Protein AF-A0A6N0BMU9-F1 (afdb_monomer_lite)

Structure (mmCIF, N/CA/C/O backbone):
data_AF-A0A6N0BMU9-F1
#
_entry.id   AF-A0A6N0BMU9-F1
#
loop_
_atom_site.group_PDB
_atom_site.id
_atom_site.type_symbol
_atom_site.label_atom_id
_atom_site.label_alt_id
_atom_site.label_comp_id
_atom_site.label_asym_id
_atom_site.label_entity_id
_atom_site.label_seq_id
_atom_site.pdbx_PDB_ins_code
_atom_site.Cartn_x
_atom_site.Cartn_y
_atom_site.Cartn_z
_atom_site.occupancy
_atom_site.B_iso_or_equiv
_atom_site.auth_seq_id
_atom_site.auth_comp_id
_atom_site.auth_asym_id
_atom_site.auth_atom_id
_atom_site.pdbx_PDB_model_num
ATOM 1 N N . MET A 1 1 ? 16.147 -46.681 -18.467 1.00 57.75 1 MET A N 1
ATOM 2 C CA . MET A 1 1 ? 15.471 -45.467 -17.958 1.00 57.75 1 MET A CA 1
ATOM 3 C C . MET A 1 1 ? 16.296 -44.262 -18.374 1.00 57.75 1 MET A C 1
ATOM 5 O O . MET A 1 1 ? 17.410 -44.130 -17.896 1.00 57.75 1 MET A O 1
ATOM 9 N N . LYS A 1 2 ? 15.816 -43.453 -19.327 1.00 54.75 2 LYS A N 1
ATOM 10 C CA . LYS A 1 2 ? 16.485 -42.203 -19.719 1.00 54.75 2 LYS A CA 1
ATOM 11 C C . LYS A 1 2 ? 16.046 -41.113 -18.742 1.00 54.75 2 LYS A C 1
ATOM 13 O O . LYS A 1 2 ? 14.883 -40.718 -18.767 1.00 54.75 2 LYS A O 1
ATOM 18 N N . GLN A 1 3 ? 16.954 -40.696 -17.866 1.00 60.31 3 GLN A N 1
ATOM 19 C CA . GLN A 1 3 ? 16.821 -39.473 -17.078 1.00 60.31 3 GLN A CA 1
ATOM 20 C C . GLN A 1 3 ? 16.656 -38.327 -18.082 1.00 60.31 3 GLN A C 1
ATOM 22 O O . GLN A 1 3 ? 17.522 -38.113 -18.927 1.00 60.31 3 GLN A O 1
ATOM 27 N N . ARG A 1 4 ? 15.484 -37.689 -18.094 1.00 60.19 4 ARG A N 1
ATOM 28 C CA . ARG A 1 4 ? 15.271 -36.481 -18.888 1.00 60.19 4 ARG A CA 1
ATOM 29 C C . ARG A 1 4 ? 15.974 -35.358 -18.141 1.00 60.19 4 ARG A C 1
ATOM 31 O O . ARG A 1 4 ? 15.514 -34.980 -17.067 1.00 60.19 4 ARG A O 1
ATOM 38 N N . ASP A 1 5 ? 17.079 -34.877 -18.696 1.00 58.31 5 ASP A N 1
ATOM 39 C CA . ASP A 1 5 ? 17.679 -33.609 -18.301 1.00 58.31 5 ASP A CA 1
ATOM 40 C C . ASP A 1 5 ? 16.647 -32.509 -18.554 1.00 58.31 5 ASP A C 1
ATOM 42 O O . ASP A 1 5 ? 16.387 -32.111 -19.690 1.00 58.31 5 ASP A O 1
ATOM 46 N N . ILE A 1 6 ? 15.980 -32.078 -17.485 1.00 58.34 6 ILE A N 1
ATOM 47 C CA . ILE A 1 6 ? 15.122 -30.899 -17.511 1.00 58.34 6 ILE A CA 1
ATOM 48 C C . ILE A 1 6 ? 16.085 -29.718 -17.575 1.00 58.34 6 ILE A C 1
ATOM 50 O O . ILE A 1 6 ? 16.700 -29.360 -16.569 1.00 58.34 6 ILE A O 1
ATOM 54 N N . ALA A 1 7 ? 16.264 -29.165 -18.774 1.00 55.88 7 ALA A N 1
ATOM 55 C CA . ALA A 1 7 ? 17.008 -27.932 -18.972 1.00 55.88 7 ALA A CA 1
ATOM 56 C C . ALA A 1 7 ? 16.475 -26.878 -17.990 1.00 55.88 7 ALA A C 1
ATOM 58 O O . ALA A 1 7 ? 15.278 -26.581 -17.973 1.00 55.88 7 ALA A O 1
ATOM 59 N N . ARG A 1 8 ? 17.355 -26.356 -17.129 1.00 60.91 8 ARG A N 1
ATOM 60 C CA . ARG A 1 8 ? 17.035 -25.205 -16.286 1.00 60.91 8 ARG A CA 1
ATOM 61 C C . ARG A 1 8 ? 16.726 -24.049 -17.229 1.00 60.91 8 ARG A C 1
ATOM 63 O O . ARG A 1 8 ? 17.611 -23.591 -17.940 1.00 60.91 8 ARG A O 1
ATOM 70 N N . VAL A 1 9 ? 15.470 -23.621 -17.257 1.00 63.59 9 VAL A N 1
ATOM 71 C CA . VAL A 1 9 ? 15.096 -22.355 -17.884 1.00 63.59 9 VAL A CA 1
ATOM 72 C C . VAL A 1 9 ? 15.740 -21.269 -17.030 1.00 63.59 9 VAL A C 1
ATOM 74 O O . VAL A 1 9 ? 15.284 -21.015 -15.909 1.00 63.59 9 VAL A O 1
ATOM 77 N N . ASP A 1 10 ? 16.848 -20.705 -17.513 1.00 65.50 10 ASP A N 1
ATOM 78 C CA . ASP A 1 10 ? 17.486 -19.551 -16.886 1.00 65.50 10 ASP A CA 1
ATOM 79 C C . ASP A 1 10 ? 16.447 -18.434 -16.822 1.00 65.50 10 ASP A C 1
ATOM 81 O O . ASP A 1 10 ? 16.023 -17.876 -17.830 1.00 65.50 10 ASP A O 1
ATOM 85 N N . SER A 1 11 ? 15.955 -18.190 -15.610 1.00 75.75 11 SER A N 1
ATOM 86 C CA . SER A 1 11 ? 14.951 -17.165 -15.355 1.00 75.75 11 SER A CA 1
ATOM 87 C C . SER A 1 11 ? 15.675 -15.825 -15.357 1.00 75.75 11 SER A C 1
ATOM 89 O O . SER A 1 11 ? 16.648 -15.664 -14.614 1.00 75.75 11 SER A O 1
ATOM 91 N N . GLY A 1 12 ? 15.230 -14.884 -16.190 1.00 83.19 12 GLY A N 1
ATOM 92 C CA . GLY A 1 12 ? 15.869 -13.573 -16.288 1.00 83.19 12 GLY A CA 1
ATOM 93 C C . GLY A 1 12 ? 15.812 -12.803 -14.957 1.00 83.19 12 GLY A C 1
ATOM 94 O O . GLY A 1 12 ? 15.016 -13.145 -14.075 1.00 83.19 12 GLY A O 1
ATOM 95 N N . PRO A 1 13 ? 16.608 -11.727 -14.788 1.00 84.00 13 PRO A N 1
ATOM 96 C CA . PRO A 1 13 ? 16.568 -10.881 -13.588 1.00 84.00 13 PRO A CA 1
ATOM 97 C C . PRO A 1 13 ? 15.153 -10.399 -13.243 1.00 84.00 13 PRO A C 1
ATOM 99 O O . PRO A 1 13 ? 14.763 -10.351 -12.075 1.00 84.00 13 PRO A O 1
ATOM 102 N N . PHE A 1 14 ? 14.359 -10.117 -14.275 1.00 84.19 14 PHE A N 1
ATOM 103 C CA . PHE A 1 14 ? 12.975 -9.698 -14.146 1.00 84.19 14 PHE A CA 1
ATOM 104 C C . PHE A 1 14 ? 12.044 -10.809 -13.618 1.00 84.19 14 PHE A C 1
ATOM 106 O O . PHE A 1 14 ? 11.256 -10.571 -12.704 1.00 84.19 14 PHE A O 1
ATOM 113 N N . ASP A 1 15 ? 12.187 -12.054 -14.080 1.00 87.62 15 ASP A N 1
ATOM 114 C CA . ASP A 1 15 ? 11.415 -13.184 -13.542 1.00 87.62 15 ASP A CA 1
ATOM 115 C C . ASP A 1 15 ? 11.730 -13.434 -12.064 1.00 87.62 15 ASP A C 1
ATOM 117 O O . ASP A 1 15 ? 10.851 -13.779 -11.269 1.00 87.62 15 ASP A O 1
ATOM 121 N N . LEU A 1 16 ? 12.998 -13.260 -11.679 1.00 89.38 16 LEU A N 1
ATOM 122 C CA . LEU A 1 16 ? 13.426 -13.373 -10.286 1.00 89.38 16 LEU A CA 1
ATOM 123 C C . LEU A 1 16 ? 12.805 -12.274 -9.418 1.00 89.38 16 LEU A C 1
ATOM 125 O O . LEU A 1 16 ? 12.378 -12.570 -8.300 1.00 89.38 16 LEU A O 1
ATOM 129 N N . LEU A 1 17 ? 12.711 -11.040 -9.926 1.00 91.44 17 LEU A N 1
ATOM 130 C CA . LEU A 1 17 ? 11.985 -9.955 -9.265 1.00 91.44 17 LEU A CA 1
ATOM 131 C C . LEU A 1 17 ? 10.517 -10.334 -9.062 1.00 91.44 17 LEU A C 1
ATOM 133 O O . LEU A 1 17 ? 10.048 -10.306 -7.927 1.00 91.44 17 LEU A O 1
ATOM 137 N N . LEU A 1 18 ? 9.807 -10.722 -10.127 1.00 93.44 18 LEU A N 1
ATOM 138 C CA . LEU A 1 18 ? 8.382 -11.055 -10.043 1.00 93.44 18 LEU A CA 1
ATOM 139 C C . LEU A 1 18 ? 8.114 -12.180 -9.038 1.00 93.44 18 LEU A C 1
ATOM 141 O O . LEU A 1 18 ? 7.181 -12.089 -8.242 1.00 93.44 18 LEU A O 1
ATOM 145 N N . ARG A 1 19 ? 8.960 -13.220 -9.016 1.00 93.00 19 ARG A N 1
ATOM 146 C CA . ARG A 1 19 ? 8.851 -14.309 -8.031 1.00 93.00 19 ARG A CA 1
ATOM 147 C C . ARG A 1 19 ? 9.056 -13.825 -6.599 1.00 93.00 19 ARG A C 1
ATOM 149 O O . ARG A 1 19 ? 8.332 -14.270 -5.713 1.00 93.00 19 ARG A O 1
ATOM 156 N N . ARG A 1 20 ? 10.025 -12.935 -6.363 1.00 94.50 20 ARG A N 1
ATOM 157 C CA . ARG A 1 20 ? 10.271 -12.364 -5.029 1.00 94.50 20 ARG A CA 1
ATOM 158 C C . ARG A 1 20 ? 9.109 -11.491 -4.578 1.00 94.50 20 ARG A C 1
ATOM 160 O O . ARG A 1 20 ? 8.594 -11.722 -3.494 1.00 94.50 20 ARG A O 1
ATOM 167 N N . VAL A 1 21 ? 8.654 -10.575 -5.434 1.00 96.50 21 VAL A N 1
ATOM 168 C CA . VAL A 1 21 ? 7.520 -9.690 -5.134 1.00 96.50 21 VAL A CA 1
ATOM 169 C C . VAL A 1 21 ? 6.257 -10.503 -4.855 1.00 96.50 21 VAL A C 1
ATOM 171 O O . VAL A 1 21 ? 5.553 -10.211 -3.894 1.00 96.50 21 VAL A O 1
ATOM 174 N N . ARG A 1 22 ? 5.997 -11.573 -5.620 1.00 96.69 22 ARG A N 1
ATOM 175 C CA . ARG A 1 22 ? 4.893 -12.496 -5.320 1.00 96.69 22 ARG A CA 1
ATOM 176 C C . ARG A 1 22 ? 5.062 -13.165 -3.951 1.00 96.69 22 ARG A C 1
ATOM 178 O O . ARG A 1 22 ? 4.105 -13.214 -3.192 1.00 96.69 22 ARG A O 1
ATOM 185 N N . GLY A 1 23 ? 6.266 -13.626 -3.611 1.00 96.56 23 GLY A N 1
ATOM 186 C CA . GLY A 1 23 ? 6.550 -14.185 -2.285 1.00 96.56 23 GLY A CA 1
ATOM 187 C C . GLY A 1 23 ? 6.304 -13.189 -1.145 1.00 96.56 23 GLY A C 1
ATOM 188 O O . GLY A 1 23 ? 5.733 -13.559 -0.121 1.00 96.56 23 GLY A O 1
ATOM 189 N N . ASP A 1 24 ? 6.668 -11.919 -1.336 1.00 97.38 24 ASP A N 1
ATOM 190 C CA . ASP A 1 24 ? 6.380 -10.860 -0.364 1.00 97.38 24 ASP A CA 1
ATOM 191 C C . ASP A 1 24 ? 4.872 -10.608 -0.247 1.00 97.38 24 ASP A C 1
ATOM 193 O O . ASP A 1 24 ? 4.353 -10.449 0.857 1.00 97.38 24 ASP A O 1
ATOM 197 N N . MET A 1 25 ? 4.151 -10.614 -1.375 1.00 97.69 25 MET A N 1
ATOM 198 C CA . MET A 1 25 ? 2.694 -10.503 -1.379 1.00 97.69 25 MET A CA 1
ATOM 199 C C . MET A 1 25 ? 2.045 -11.659 -0.633 1.00 97.69 25 MET A C 1
ATOM 201 O O . MET A 1 25 ? 1.137 -11.411 0.151 1.00 97.69 25 MET A O 1
ATOM 205 N N . ASP A 1 26 ? 2.502 -12.894 -0.831 1.00 97.00 26 ASP A N 1
ATOM 206 C CA . ASP A 1 26 ? 1.976 -14.076 -0.142 1.00 97.00 26 ASP A CA 1
ATOM 207 C C . ASP A 1 26 ? 2.190 -14.004 1.378 1.00 97.00 26 ASP A C 1
ATOM 209 O O . ASP A 1 26 ? 1.367 -14.515 2.142 1.00 97.00 26 ASP A O 1
ATOM 213 N N . ALA A 1 27 ? 3.249 -13.319 1.823 1.00 97.31 27 ALA A N 1
ATOM 214 C CA . ALA A 1 27 ? 3.547 -13.088 3.233 1.00 97.31 27 ALA A CA 1
ATOM 215 C C . ALA A 1 27 ? 2.677 -11.994 3.887 1.00 97.31 27 ALA A C 1
ATOM 217 O O . ALA A 1 27 ? 2.635 -11.905 5.118 1.00 97.31 27 ALA A O 1
ATOM 218 N N . LEU A 1 28 ? 1.965 -11.171 3.106 1.00 97.81 28 LEU A N 1
ATOM 219 C CA . LEU A 1 28 ? 1.037 -10.177 3.651 1.00 97.81 28 LEU A CA 1
ATOM 220 C C . LEU A 1 28 ? -0.163 -10.858 4.316 1.00 97.81 28 LEU A C 1
ATOM 222 O O . LEU A 1 28 ? -0.737 -11.808 3.768 1.00 97.81 28 LEU A O 1
ATOM 226 N N . SER A 1 29 ? -0.607 -10.305 5.446 1.00 97.88 29 SER A N 1
ATOM 227 C CA . SER A 1 29 ? -1.907 -10.649 6.026 1.00 97.88 29 SER A CA 1
ATOM 228 C C . SER A 1 29 ? -3.036 -10.220 5.077 1.00 97.88 29 SER A C 1
ATOM 230 O O . SER A 1 29 ? -2.874 -9.278 4.298 1.00 97.88 29 SER A O 1
ATOM 232 N N . LEU A 1 30 ? -4.207 -10.857 5.167 1.00 97.19 30 LEU A N 1
ATOM 233 C CA . LEU A 1 30 ? -5.371 -10.457 4.363 1.00 97.19 30 LEU A CA 1
ATOM 234 C C . LEU A 1 30 ? -5.821 -9.014 4.647 1.00 97.19 30 LEU A C 1
ATOM 236 O O . LEU A 1 30 ? -6.310 -8.347 3.742 1.00 97.19 30 LEU A O 1
ATOM 240 N N . ALA A 1 31 ? -5.624 -8.518 5.872 1.00 97.31 31 ALA A N 1
ATOM 241 C CA . ALA A 1 31 ? -5.981 -7.152 6.252 1.00 97.31 31 ALA A CA 1
ATOM 242 C C . ALA A 1 31 ? -5.027 -6.099 5.655 1.00 97.31 31 ALA A C 1
ATOM 244 O O . ALA A 1 31 ? -5.452 -4.986 5.356 1.00 97.31 31 ALA A O 1
ATOM 245 N N . SER A 1 32 ? -3.761 -6.463 5.422 1.00 98.12 32 SER A N 1
ATOM 246 C CA . SER A 1 32 ? -2.768 -5.608 4.757 1.00 98.12 32 SER A CA 1
ATOM 247 C C . SER A 1 32 ? -3.003 -5.460 3.249 1.00 98.12 32 SER A C 1
ATOM 249 O O . SER A 1 32 ? -2.671 -4.423 2.678 1.00 98.12 32 SER A O 1
ATOM 251 N N . VAL A 1 33 ? -3.565 -6.480 2.585 1.00 98.19 33 VAL A N 1
ATOM 252 C CA . VAL A 1 33 ? -3.743 -6.508 1.117 1.00 98.19 33 VAL A CA 1
ATOM 253 C C . VAL A 1 33 ? -4.447 -5.258 0.562 1.00 98.19 33 VAL A C 1
ATOM 255 O O . VAL A 1 33 ? -3.875 -4.631 -0.333 1.00 98.19 33 VAL A O 1
ATOM 258 N N . PRO A 1 34 ? -5.627 -4.833 1.063 1.00 98.06 34 PRO A N 1
ATOM 259 C CA . PRO A 1 34 ? -6.290 -3.637 0.541 1.00 98.06 34 PRO A CA 1
ATOM 260 C C . PRO A 1 34 ? -5.496 -2.348 0.792 1.00 98.06 34 PRO A C 1
ATOM 262 O O . PRO A 1 34 ? -5.560 -1.431 -0.023 1.00 98.06 34 PRO A O 1
ATOM 265 N N . LEU A 1 35 ? -4.707 -2.274 1.870 1.00 98.50 35 LEU A N 1
ATOM 266 C CA . LEU A 1 35 ? -3.864 -1.109 2.165 1.00 98.50 35 LEU A CA 1
ATOM 267 C C . LEU A 1 35 ? -2.690 -1.012 1.184 1.00 98.50 35 LEU A C 1
ATOM 269 O O . LEU A 1 35 ? -2.394 0.068 0.674 1.00 98.50 35 LEU A O 1
ATOM 273 N N . VAL A 1 36 ? -2.063 -2.148 0.857 1.00 98.44 36 VAL A N 1
ATOM 274 C CA . VAL A 1 36 ? -1.045 -2.221 -0.202 1.00 98.44 36 VAL A CA 1
ATOM 275 C C . VAL A 1 36 ? -1.652 -1.862 -1.554 1.00 98.44 36 VAL A C 1
ATOM 277 O O . VAL A 1 36 ? -1.072 -1.058 -2.278 1.00 98.44 36 VAL A O 1
ATOM 280 N N . GLY A 1 37 ? -2.832 -2.398 -1.881 1.00 98.06 37 GLY A N 1
ATOM 281 C CA . GLY A 1 37 ? -3.551 -2.051 -3.111 1.00 98.06 37 GLY A CA 1
ATOM 282 C C . GLY A 1 37 ? -3.773 -0.542 -3.238 1.00 98.06 37 GLY A C 1
ATOM 283 O O . GLY A 1 37 ? -3.495 0.045 -4.285 1.00 98.06 37 GLY A O 1
ATOM 284 N N . ALA A 1 38 ? -4.168 0.105 -2.142 1.00 98.00 38 ALA A N 1
ATOM 285 C CA . ALA A 1 38 ? -4.339 1.549 -2.073 1.00 98.00 38 ALA A CA 1
ATOM 286 C C . ALA A 1 38 ? -3.024 2.311 -2.335 1.00 98.00 38 ALA A C 1
ATOM 288 O O . ALA A 1 38 ? -2.996 3.214 -3.173 1.00 98.00 38 ALA A O 1
ATOM 289 N N . LEU A 1 39 ? -1.913 1.910 -1.705 1.00 97.69 39 LEU A N 1
ATOM 290 C CA . LEU A 1 39 ? -0.593 2.515 -1.942 1.00 97.69 39 LEU A CA 1
ATOM 291 C C . LEU A 1 39 ? -0.114 2.330 -3.388 1.00 97.69 39 LEU A C 1
ATOM 293 O O . LEU A 1 39 ? 0.339 3.292 -4.010 1.00 97.69 39 LEU A O 1
ATOM 297 N N . VAL A 1 40 ? -0.252 1.120 -3.936 1.00 97.69 40 VAL A N 1
ATOM 298 C CA . VAL A 1 40 ? 0.119 0.786 -5.320 1.00 97.69 40 VAL A CA 1
ATOM 299 C C . VAL A 1 40 ? -0.700 1.604 -6.321 1.00 97.69 40 VAL A C 1
ATOM 301 O O . VAL A 1 40 ? -0.137 2.132 -7.278 1.00 97.69 40 VAL A O 1
ATOM 304 N N . SER A 1 41 ? -2.010 1.762 -6.095 1.00 96.31 41 SER A N 1
ATOM 305 C CA . SER A 1 41 ? -2.885 2.560 -6.970 1.00 96.31 41 SER A CA 1
ATOM 306 C C . SER A 1 41 ? -2.490 4.038 -7.024 1.00 96.31 41 SER A C 1
ATOM 308 O O . SER A 1 41 ? -2.607 4.675 -8.071 1.00 96.31 41 SER A O 1
ATOM 310 N N . GLY A 1 42 ? -1.968 4.571 -5.917 1.00 93.38 42 GLY A N 1
ATOM 311 C CA . GLY A 1 42 ? -1.480 5.942 -5.837 1.00 93.38 42 GLY A CA 1
ATOM 312 C C . GLY A 1 42 ? -0.107 6.142 -6.479 1.00 93.38 42 GLY A C 1
ATOM 313 O O . GLY A 1 42 ? 0.293 7.292 -6.698 1.00 93.38 42 GLY A O 1
ATOM 314 N N . GLU A 1 43 ? 0.639 5.069 -6.754 1.00 94.12 43 GLU A N 1
ATOM 315 C CA . GLU A 1 43 ? 2.020 5.161 -7.210 1.00 94.12 43 GLU A CA 1
ATOM 316 C C . GLU A 1 43 ? 2.121 5.394 -8.720 1.00 94.12 43 GLU A C 1
ATOM 318 O O . GLU A 1 43 ? 1.793 4.548 -9.555 1.00 94.12 43 GLU A O 1
ATOM 323 N N . THR A 1 44 ? 2.587 6.590 -9.074 1.00 91.44 44 THR A N 1
ATOM 324 C CA . THR A 1 44 ? 2.680 7.058 -10.458 1.00 91.44 44 THR A CA 1
ATOM 325 C C . THR A 1 44 ? 4.056 6.814 -11.061 1.00 91.44 44 THR A C 1
ATOM 327 O O . THR A 1 44 ? 4.187 6.874 -12.279 1.00 91.44 44 THR A O 1
ATOM 330 N N . ALA A 1 45 ? 5.079 6.550 -10.239 1.00 91.38 45 ALA A N 1
ATOM 331 C CA . ALA A 1 45 ? 6.422 6.240 -10.723 1.00 91.38 45 ALA A CA 1
ATOM 332 C C . ALA A 1 45 ? 6.545 4.809 -11.277 1.00 91.38 45 ALA A C 1
ATOM 334 O O . ALA A 1 45 ? 7.488 4.513 -12.010 1.00 91.38 45 ALA A O 1
ATOM 335 N N . LEU A 1 46 ? 5.603 3.917 -10.947 1.00 91.44 46 LEU A N 1
ATOM 336 C CA . LEU A 1 46 ? 5.591 2.553 -11.471 1.00 91.44 46 LEU A CA 1
ATOM 337 C C . LEU A 1 46 ? 5.082 2.520 -12.922 1.00 91.44 46 LEU A C 1
ATOM 339 O O . LEU A 1 46 ? 4.080 3.173 -13.234 1.00 91.44 46 LEU A O 1
ATOM 343 N N . PRO A 1 47 ? 5.694 1.707 -13.804 1.00 91.56 47 PRO A N 1
ATOM 344 C CA . PRO A 1 47 ? 5.127 1.425 -15.117 1.00 91.56 47 PRO A CA 1
ATOM 345 C C . PRO A 1 47 ? 3.702 0.880 -14.990 1.00 91.56 47 PRO A C 1
ATOM 347 O O . PRO A 1 47 ? 3.442 0.018 -14.149 1.00 91.56 47 PRO A O 1
ATOM 350 N N . ALA A 1 48 ? 2.792 1.349 -15.850 1.00 93.44 48 ALA A N 1
ATOM 351 C CA . ALA A 1 48 ? 1.375 0.987 -15.783 1.00 93.44 48 ALA A CA 1
ATOM 352 C C . ALA A 1 48 ? 1.159 -0.533 -15.782 1.00 93.44 48 ALA A C 1
ATOM 354 O O . ALA A 1 48 ? 0.482 -1.045 -14.902 1.00 93.44 48 ALA A O 1
ATOM 355 N N . TRP A 1 49 ? 1.832 -1.261 -16.680 1.00 93.88 49 TRP A N 1
ATOM 356 C CA . TRP A 1 49 ? 1.724 -2.720 -16.759 1.00 93.88 49 TRP A CA 1
ATOM 357 C C . TRP A 1 49 ? 2.141 -3.417 -15.451 1.00 93.88 49 TRP A C 1
ATOM 359 O O . TRP A 1 49 ? 1.545 -4.422 -15.070 1.00 93.88 49 TRP A O 1
ATOM 369 N N . PHE A 1 50 ? 3.149 -2.887 -14.746 1.00 95.06 50 PHE A N 1
ATOM 370 C CA . PHE A 1 50 ? 3.635 -3.478 -13.501 1.00 95.06 50 PHE A CA 1
ATOM 371 C C . PHE A 1 50 ? 2.686 -3.163 -12.353 1.00 95.06 50 PHE A C 1
ATOM 373 O O . PHE A 1 50 ? 2.360 -4.050 -11.572 1.00 95.06 50 PHE A O 1
ATOM 380 N N . ARG A 1 51 ? 2.175 -1.928 -12.290 1.00 96.38 51 ARG A N 1
ATOM 381 C CA . ARG A 1 51 ? 1.113 -1.549 -11.353 1.00 96.38 51 ARG A CA 1
ATOM 382 C C . ARG A 1 51 ? -0.132 -2.419 -11.542 1.00 96.38 51 ARG A C 1
ATOM 384 O O . ARG A 1 51 ? -0.655 -2.934 -10.560 1.00 96.38 51 ARG A O 1
ATOM 391 N N . ASP A 1 52 ? -0.565 -2.627 -12.781 1.00 95.94 52 ASP A N 1
ATOM 392 C CA . ASP A 1 52 ? -1.736 -3.447 -13.100 1.00 95.94 52 ASP A CA 1
ATOM 393 C C . ASP A 1 52 ? -1.495 -4.920 -12.738 1.00 95.94 52 ASP A C 1
ATOM 395 O O . ASP A 1 52 ? -2.375 -5.572 -12.177 1.00 95.94 52 ASP A O 1
ATOM 399 N N . TRP A 1 53 ? -0.280 -5.432 -12.973 1.00 96.62 53 TRP A N 1
ATOM 400 C CA . TRP A 1 53 ? 0.122 -6.758 -12.505 1.00 96.62 53 TRP A CA 1
ATOM 401 C C . TRP A 1 53 ? 0.064 -6.865 -10.975 1.00 96.62 53 TRP A C 1
ATOM 403 O O . TRP A 1 53 ? -0.539 -7.807 -10.464 1.00 96.62 53 TRP A O 1
ATOM 413 N N . LEU A 1 54 ? 0.620 -5.893 -10.240 1.00 97.88 54 LEU A N 1
ATOM 414 C CA . LEU A 1 54 ? 0.586 -5.872 -8.774 1.00 97.88 54 LEU A CA 1
ATOM 415 C C . LEU A 1 54 ? -0.859 -5.885 -8.253 1.00 97.88 54 LEU A C 1
ATOM 417 O O . LEU A 1 54 ? -1.197 -6.697 -7.394 1.00 97.88 54 LEU A O 1
ATOM 421 N N . LEU A 1 55 ? -1.720 -5.014 -8.791 1.00 97.62 55 LEU A N 1
ATOM 422 C CA . LEU A 1 55 ? -3.136 -4.948 -8.419 1.00 97.62 55 LEU A CA 1
ATOM 423 C C . LEU A 1 55 ? -3.875 -6.244 -8.771 1.00 97.62 55 LEU A C 1
ATOM 425 O O . LEU A 1 55 ? -4.689 -6.712 -7.979 1.00 97.62 55 LEU A O 1
ATOM 429 N N . GLY A 1 56 ? -3.559 -6.863 -9.910 1.00 97.38 56 GLY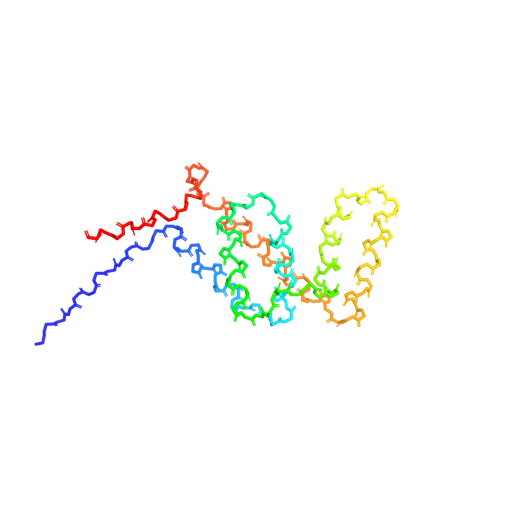 A N 1
ATOM 430 C CA . GLY A 1 56 ? -4.115 -8.154 -10.305 1.00 97.38 56 GLY A CA 1
ATOM 431 C C . GLY A 1 56 ? -3.714 -9.297 -9.368 1.00 97.38 56 GLY A C 1
ATOM 432 O O . GLY A 1 56 ? -4.549 -10.135 -9.034 1.00 97.38 56 GLY A O 1
ATOM 433 N N . GLU A 1 57 ? -2.460 -9.342 -8.912 1.00 97.75 57 GLU A N 1
ATOM 434 C CA . GLU A 1 57 ? -1.999 -10.346 -7.942 1.00 97.75 57 GLU A CA 1
ATOM 435 C C . GLU A 1 57 ? -2.621 -10.123 -6.553 1.00 97.75 57 GLU A C 1
ATOM 437 O O . GLU A 1 57 ? -3.093 -11.079 -5.937 1.00 97.75 57 GLU A O 1
ATOM 442 N N . LEU A 1 58 ? -2.706 -8.873 -6.084 1.00 97.88 58 LEU A N 1
ATOM 443 C CA . LEU A 1 58 ? -3.363 -8.526 -4.816 1.00 97.88 58 LEU A CA 1
ATOM 444 C C . LEU A 1 58 ? -4.873 -8.819 -4.857 1.00 97.88 58 LEU A C 1
ATOM 446 O O . LEU A 1 58 ? -5.409 -9.389 -3.906 1.00 97.88 58 LEU A O 1
ATOM 450 N N . GLY A 1 59 ? -5.536 -8.518 -5.979 1.00 97.19 59 GLY A N 1
ATOM 451 C CA . GLY A 1 59 ? -6.965 -8.758 -6.207 1.00 97.19 59 GLY A CA 1
ATOM 452 C C . GLY A 1 59 ? -7.367 -10.236 -6.165 1.00 97.19 59 GLY A C 1
ATOM 453 O O . GLY A 1 59 ? -8.502 -10.571 -5.841 1.00 97.19 59 GLY A O 1
ATOM 454 N N . ARG A 1 60 ? -6.426 -11.157 -6.418 1.00 96.75 60 ARG A N 1
ATOM 455 C CA . ARG A 1 60 ? -6.660 -12.600 -6.214 1.00 96.75 60 ARG A CA 1
ATOM 456 C C . ARG A 1 60 ? -6.706 -12.995 -4.739 1.00 96.75 60 ARG A C 1
ATOM 458 O O . ARG A 1 60 ? -7.238 -14.057 -4.426 1.00 96.75 60 ARG A O 1
ATOM 465 N N . ARG A 1 61 ? -6.115 -12.191 -3.846 1.00 96.88 61 ARG A N 1
ATOM 466 C CA . ARG A 1 61 ? -6.049 -12.465 -2.401 1.00 96.88 61 ARG A CA 1
ATOM 467 C C . ARG A 1 61 ? -7.173 -11.782 -1.626 1.00 96.88 61 ARG A C 1
ATOM 469 O O . ARG A 1 61 ? -7.643 -12.350 -0.644 1.00 96.88 61 ARG A O 1
ATOM 476 N N . ALA A 1 62 ? -7.601 -10.594 -2.051 1.00 94.88 62 ALA A N 1
ATOM 477 C CA . ALA A 1 62 ? -8.709 -9.858 -1.447 1.00 94.88 62 ALA A CA 1
ATOM 478 C C . ALA A 1 62 ? -9.438 -9.004 -2.501 1.00 94.88 62 ALA A C 1
ATOM 480 O O . ALA A 1 62 ? -8.785 -8.544 -3.436 1.00 94.88 62 ALA A O 1
ATOM 481 N N . PRO A 1 63 ? -10.753 -8.758 -2.348 1.00 93.06 63 PRO A N 1
ATOM 482 C CA . PRO A 1 63 ? -11.490 -7.864 -3.237 1.00 93.06 63 PRO A CA 1
ATOM 483 C C . PRO A 1 63 ? -10.924 -6.440 -3.160 1.00 93.06 63 PRO A C 1
ATOM 485 O O . PRO A 1 63 ? -10.708 -5.909 -2.068 1.00 93.06 63 PRO A O 1
ATOM 488 N N . LEU A 1 64 ? -10.675 -5.841 -4.325 1.00 95.00 64 LEU A N 1
ATOM 489 C CA . LEU A 1 64 ? -10.144 -4.478 -4.486 1.00 95.00 64 LEU A CA 1
ATOM 490 C C . LEU A 1 64 ? -11.087 -3.581 -5.303 1.00 95.00 64 LEU A C 1
ATOM 492 O O . LEU A 1 64 ? -10.729 -2.456 -5.644 1.00 95.00 64 LEU A O 1
ATOM 496 N N . GLU A 1 65 ? -12.277 -4.077 -5.645 1.00 92.44 65 GLU A N 1
ATOM 497 C CA . GLU A 1 65 ? -13.280 -3.360 -6.435 1.00 92.44 65 GLU A CA 1
ATOM 498 C C . GLU A 1 65 ? -13.889 -2.183 -5.663 1.00 92.44 65 GLU A C 1
ATOM 500 O O . GLU A 1 65 ? -14.318 -1.198 -6.264 1.00 92.44 65 GLU A O 1
ATOM 505 N N . GLU A 1 66 ? -13.904 -2.276 -4.333 1.00 91.44 66 GLU A N 1
ATOM 506 C CA . GLU A 1 66 ? -14.413 -1.249 -3.432 1.00 91.44 66 GLU A CA 1
ATOM 507 C C . GLU A 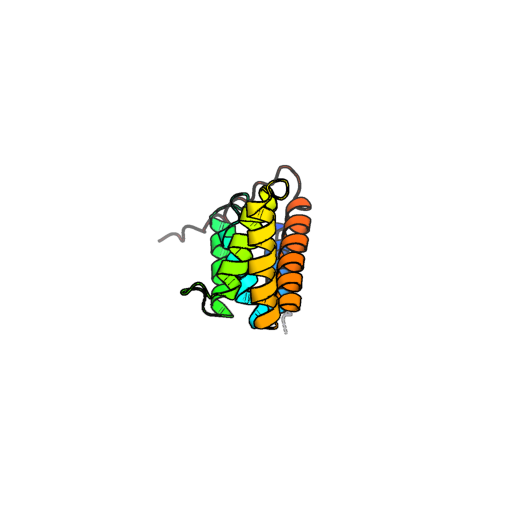1 66 ? -13.284 -0.695 -2.559 1.00 91.44 66 GLU A C 1
ATOM 509 O O . GLU A 1 66 ? -12.511 -1.434 -1.942 1.00 91.44 66 GLU A O 1
ATOM 514 N N . VAL A 1 67 ? -13.202 0.634 -2.473 1.00 93.19 67 VAL A N 1
ATOM 515 C CA . VAL A 1 67 ? -12.250 1.305 -1.586 1.00 93.19 67 VAL A CA 1
ATOM 516 C C . VAL A 1 67 ? -12.806 1.263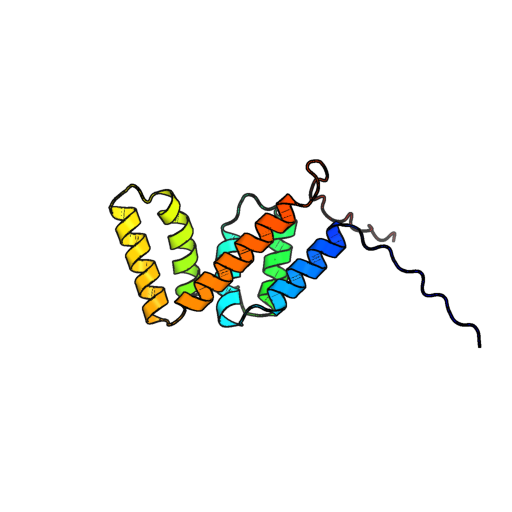 -0.167 1.00 93.19 67 VAL A C 1
ATOM 518 O O . VAL A 1 67 ? -13.786 1.934 0.152 1.00 93.19 67 VAL A O 1
ATOM 521 N N . SER A 1 68 ? -12.182 0.463 0.698 1.00 95.88 68 SER A N 1
ATOM 522 C CA . SER A 1 68 ? -12.544 0.427 2.117 1.00 95.88 68 SER A CA 1
ATOM 523 C C . SER A 1 68 ? -12.154 1.735 2.828 1.00 95.88 68 SER A C 1
ATOM 525 O O . SER A 1 68 ? -11.196 2.391 2.408 1.00 95.88 68 SER A O 1
ATOM 527 N N . PRO A 1 69 ? -12.800 2.092 3.956 1.00 97.69 69 PRO A N 1
ATOM 528 C CA . PRO A 1 69 ? -12.409 3.270 4.736 1.00 97.69 69 PRO A CA 1
ATOM 529 C C . PRO A 1 69 ? -10.929 3.272 5.146 1.00 97.69 69 PRO A C 1
ATOM 531 O O . PRO A 1 69 ? -10.287 4.316 5.164 1.00 97.69 69 PRO A O 1
ATOM 534 N N . ALA A 1 70 ? -10.360 2.097 5.435 1.00 97.81 70 ALA A N 1
ATOM 535 C CA . ALA A 1 70 ? -8.943 1.970 5.767 1.00 97.81 70 ALA A CA 1
ATOM 536 C C . ALA A 1 70 ? -8.034 2.204 4.547 1.00 97.81 70 ALA A C 1
ATOM 538 O O . ALA A 1 70 ? -7.001 2.858 4.668 1.00 97.81 70 ALA A O 1
ATOM 539 N N . ALA A 1 71 ? -8.427 1.708 3.369 1.00 97.62 71 ALA A N 1
ATOM 540 C CA . ALA A 1 71 ? -7.714 1.968 2.121 1.00 97.62 71 ALA A CA 1
ATOM 541 C C . ALA A 1 71 ? -7.734 3.466 1.771 1.00 97.62 71 ALA A C 1
ATOM 543 O O . ALA A 1 71 ? -6.684 4.033 1.473 1.00 97.62 71 ALA A O 1
ATOM 544 N N . GLU A 1 72 ? -8.892 4.127 1.888 1.00 97.94 72 GLU A N 1
ATOM 545 C CA . GLU A 1 72 ? -9.003 5.578 1.694 1.00 97.94 72 GLU A CA 1
ATOM 546 C C . GLU A 1 72 ? -8.109 6.345 2.680 1.00 97.94 72 GLU A C 1
ATOM 548 O O . GLU A 1 72 ? -7.359 7.232 2.266 1.00 97.94 72 GLU A O 1
ATOM 553 N N . ALA A 1 73 ? -8.123 5.973 3.966 1.00 98.12 73 ALA A N 1
ATOM 554 C CA . ALA A 1 73 ? -7.273 6.591 4.983 1.00 98.12 73 ALA A CA 1
ATOM 555 C C . ALA A 1 73 ? -5.787 6.518 4.604 1.00 98.12 73 ALA A C 1
ATOM 557 O O . ALA A 1 73 ? -5.078 7.519 4.681 1.00 98.12 73 ALA A O 1
ATOM 558 N N . VAL A 1 74 ? -5.320 5.367 4.110 1.00 97.88 74 VAL A N 1
ATOM 559 C CA . VAL A 1 74 ? -3.938 5.189 3.637 1.00 97.88 74 VAL A CA 1
ATOM 560 C C . VAL A 1 74 ? -3.630 6.046 2.404 1.00 97.88 74 VAL A C 1
ATOM 562 O O . VAL A 1 74 ? -2.561 6.658 2.335 1.00 97.88 74 VAL A O 1
ATOM 565 N N . MET A 1 75 ? -4.558 6.159 1.449 1.00 97.25 75 MET A N 1
ATOM 566 C CA . MET A 1 75 ? -4.391 7.052 0.291 1.00 97.25 75 MET A CA 1
ATOM 567 C C . MET A 1 75 ? -4.253 8.511 0.731 1.00 97.25 75 MET A C 1
ATOM 569 O O . MET A 1 75 ? -3.382 9.229 0.236 1.00 97.25 75 MET A O 1
ATOM 573 N N . ARG A 1 76 ? -5.078 8.941 1.690 1.00 97.12 76 ARG A N 1
ATOM 574 C CA . ARG A 1 76 ? -5.057 10.304 2.232 1.00 97.12 76 ARG A CA 1
ATOM 575 C C . ARG A 1 76 ? -3.794 10.561 3.048 1.00 97.12 76 ARG A C 1
ATOM 577 O O . ARG A 1 76 ? -3.171 11.595 2.848 1.00 97.12 76 ARG A O 1
ATOM 584 N N . LEU A 1 77 ? -3.336 9.611 3.865 1.00 96.75 77 LEU A N 1
ATOM 585 C CA . LEU A 1 77 ? -2.044 9.714 4.558 1.00 96.75 77 LEU A CA 1
ATOM 586 C C . LEU A 1 77 ? -0.893 9.958 3.577 1.00 96.75 77 LEU A C 1
ATOM 588 O O . LEU A 1 77 ? -0.059 10.832 3.810 1.00 96.75 77 LEU A O 1
ATOM 592 N N . ARG A 1 78 ? -0.867 9.232 2.453 1.00 95.12 78 ARG A N 1
ATOM 593 C CA . ARG A 1 78 ? 0.140 9.436 1.405 1.00 95.12 78 ARG A CA 1
ATOM 594 C C . ARG A 1 78 ? 0.041 10.822 0.770 1.00 95.12 78 ARG A C 1
ATOM 596 O O . ARG A 1 78 ? 1.070 11.457 0.547 1.00 95.12 78 ARG A O 1
ATOM 603 N N . GLU A 1 79 ? -1.167 11.267 0.443 1.00 94.81 79 GLU A N 1
ATOM 604 C CA . GLU A 1 79 ? -1.372 12.546 -0.237 1.00 94.81 79 GLU A CA 1
ATOM 605 C C . GLU A 1 79 ? -1.049 13.732 0.676 1.00 94.81 79 GLU A C 1
ATOM 607 O O . GLU A 1 79 ? -0.221 14.575 0.334 1.00 94.81 79 GLU A O 1
ATOM 612 N N . PHE A 1 80 ? -1.625 13.763 1.876 1.00 95.38 80 PHE A N 1
ATOM 613 C CA . PHE A 1 80 ? -1.430 14.854 2.827 1.00 95.38 80 PHE A CA 1
ATOM 614 C C . PHE A 1 80 ? -0.057 14.821 3.504 1.00 95.38 80 PHE A C 1
ATOM 616 O O . PHE A 1 80 ? 0.473 15.878 3.843 1.00 95.38 80 PHE A O 1
ATOM 623 N N . GLY A 1 81 ? 0.588 13.654 3.607 1.00 92.25 81 GLY A N 1
ATOM 624 C CA . GLY A 1 81 ? 1.960 13.538 4.109 1.00 92.25 81 GLY A CA 1
ATOM 625 C C . GLY A 1 81 ? 2.980 14.355 3.304 1.00 92.25 81 GLY A C 1
ATOM 626 O O . GLY A 1 81 ? 3.978 14.816 3.856 1.00 92.25 81 GLY A O 1
ATOM 627 N N . ARG A 1 82 ? 2.707 14.629 2.020 1.00 91.94 82 ARG A N 1
ATOM 628 C CA . ARG A 1 82 ? 3.534 15.509 1.170 1.00 91.94 82 ARG A CA 1
ATOM 629 C C . ARG A 1 82 ? 3.474 16.980 1.585 1.00 91.94 82 ARG A C 1
ATOM 631 O O . ARG A 1 82 ? 4.377 17.743 1.252 1.00 91.94 82 ARG A O 1
ATOM 638 N N . TYR A 1 83 ? 2.430 17.367 2.312 1.00 94.25 83 TYR A N 1
ATOM 639 C CA . TYR A 1 83 ? 2.150 18.734 2.744 1.00 94.25 83 TYR A CA 1
ATOM 640 C C . TYR A 1 83 ? 2.323 18.911 4.257 1.00 94.25 83 TYR A C 1
ATOM 642 O O . TYR A 1 83 ? 1.769 19.847 4.823 1.00 94.25 83 TYR A O 1
ATOM 650 N N . ALA A 1 84 ? 3.106 18.051 4.922 1.00 83.25 84 ALA A N 1
ATOM 651 C CA . ALA A 1 84 ? 3.254 18.010 6.384 1.00 83.25 84 ALA A CA 1
ATOM 652 C C . ALA A 1 84 ? 3.735 19.322 7.044 1.00 83.25 84 ALA A C 1
ATOM 654 O O . ALA A 1 84 ? 3.710 19.447 8.263 1.00 83.25 84 ALA A O 1
ATOM 655 N N . THR A 1 85 ? 4.165 20.318 6.268 1.00 91.25 85 THR A N 1
ATOM 656 C CA . THR A 1 85 ? 4.479 21.665 6.767 1.00 91.25 85 THR A CA 1
ATOM 657 C C . THR A 1 85 ? 3.250 22.569 6.916 1.00 91.25 85 THR A C 1
ATOM 659 O O . THR A 1 85 ? 3.397 23.710 7.342 1.00 91.25 85 THR A O 1
ATOM 662 N N . MET A 1 86 ? 2.060 22.118 6.508 1.00 96.06 86 MET A N 1
ATOM 663 C CA . MET A 1 86 ? 0.812 22.882 6.549 1.00 96.06 86 MET A CA 1
ATOM 664 C C . MET A 1 86 ? -0.116 22.329 7.635 1.00 96.06 86 MET A C 1
ATOM 666 O O . MET A 1 86 ? -0.383 21.129 7.668 1.00 96.06 86 MET A O 1
ATOM 670 N N . ASP A 1 87 ? -0.673 23.206 8.474 1.00 95.69 87 ASP A N 1
ATOM 671 C CA . ASP A 1 87 ? -1.491 22.805 9.632 1.00 95.69 87 ASP A CA 1
ATOM 672 C C . ASP A 1 87 ? -2.683 21.913 9.258 1.00 95.69 87 ASP A C 1
ATOM 674 O O . ASP A 1 87 ? -2.947 20.915 9.926 1.00 95.69 87 ASP A O 1
ATOM 678 N N . PHE A 1 88 ? -3.384 22.223 8.160 1.00 94.69 88 PHE A N 1
ATOM 679 C CA . PHE A 1 88 ? -4.524 21.410 7.720 1.00 94.69 88 PHE A CA 1
ATOM 680 C C . PHE A 1 88 ? -4.104 19.988 7.320 1.00 94.69 88 PHE A C 1
ATOM 682 O O . PHE A 1 88 ? -4.867 19.046 7.509 1.00 94.69 88 PHE A O 1
ATOM 689 N N . ALA A 1 89 ? -2.898 19.817 6.770 1.00 95.88 89 ALA A N 1
ATOM 690 C CA . ALA A 1 89 ? -2.404 18.515 6.346 1.00 95.88 89 ALA A CA 1
ATOM 691 C C . ALA A 1 89 ? -1.996 17.662 7.550 1.00 95.88 89 ALA A C 1
ATOM 693 O O . ALA A 1 89 ? -2.249 16.461 7.553 1.00 95.88 89 ALA A O 1
ATOM 694 N N . LEU A 1 90 ? -1.431 18.282 8.592 1.00 95.06 90 LEU A N 1
ATOM 695 C CA . LEU A 1 90 ? -1.160 17.608 9.863 1.00 95.06 90 LEU A CA 1
ATOM 696 C C . LEU A 1 90 ? -2.454 17.112 10.514 1.00 95.06 90 LEU A C 1
ATOM 698 O O . LEU A 1 90 ? -2.536 15.942 10.876 1.00 95.06 90 LEU A O 1
ATOM 702 N N . GLN A 1 91 ? -3.486 17.960 10.578 1.00 96.44 91 GLN A N 1
ATOM 703 C CA . GLN A 1 91 ? -4.799 17.574 11.112 1.00 96.44 91 GLN A CA 1
ATOM 704 C C . GLN A 1 91 ? -5.427 16.417 10.329 1.00 96.44 91 GLN A C 1
ATOM 706 O O . GLN A 1 91 ? -5.981 15.490 10.919 1.00 96.44 91 GLN A O 1
ATOM 711 N N . GLU A 1 92 ? -5.321 16.447 9.000 1.00 97.56 92 GLU A N 1
ATOM 712 C CA . GLU A 1 92 ? -5.812 15.363 8.156 1.00 97.56 92 GLU A CA 1
ATOM 713 C C . GLU A 1 92 ? -5.040 14.063 8.424 1.00 97.56 92 GLU A C 1
ATOM 715 O O . GLU A 1 92 ? -5.656 13.024 8.649 1.00 97.56 92 GLU A O 1
ATOM 720 N N . VAL A 1 93 ? -3.706 14.112 8.486 1.00 96.75 93 VAL A N 1
ATOM 721 C CA . VAL A 1 93 ? -2.866 12.945 8.804 1.00 96.75 93 VAL A CA 1
ATOM 722 C C . VAL A 1 93 ? -3.222 12.356 10.173 1.00 96.75 93 VAL A C 1
ATOM 724 O O . VAL A 1 93 ? -3.410 11.144 10.285 1.00 96.75 93 VAL A O 1
ATOM 727 N N . GLU A 1 94 ? -3.378 13.192 11.201 1.00 97.06 94 GLU A N 1
ATOM 728 C CA . GLU A 1 94 ? -3.789 12.762 12.543 1.00 97.06 94 GLU A CA 1
ATOM 729 C C . GLU A 1 94 ? -5.177 12.107 12.538 1.00 97.06 94 GLU A C 1
ATOM 731 O O . GLU A 1 94 ? -5.379 11.068 13.176 1.00 97.06 94 GLU A O 1
ATOM 736 N N . SER A 1 95 ? -6.129 12.668 11.786 1.00 98.00 95 SER A N 1
ATOM 737 C CA . SER A 1 95 ? -7.480 12.119 11.656 1.00 98.00 95 SER A CA 1
ATOM 738 C C . SER A 1 95 ? -7.471 10.739 10.996 1.00 98.00 95 SER A C 1
ATOM 740 O O . SER A 1 95 ? -8.057 9.794 11.535 1.00 98.00 95 SER A O 1
ATOM 742 N N . GLN A 1 96 ? -6.750 10.588 9.881 1.00 98.12 96 GLN A N 1
ATOM 743 C CA . GLN A 1 96 ? -6.659 9.311 9.170 1.00 98.12 96 GLN A CA 1
ATOM 744 C C . GLN A 1 96 ? -5.919 8.248 9.990 1.00 98.12 96 GLN A C 1
ATOM 746 O O . GLN A 1 96 ? -6.334 7.088 10.028 1.00 98.12 96 GLN A O 1
ATOM 751 N N . TYR A 1 97 ? -4.867 8.637 10.714 1.00 97.31 97 TYR A N 1
ATOM 752 C CA . TYR A 1 97 ? -4.175 7.732 11.629 1.00 97.31 97 TYR A CA 1
ATOM 753 C C . TYR A 1 97 ? -5.082 7.290 12.789 1.00 97.31 97 TYR A C 1
ATOM 755 O O . TYR A 1 97 ? -5.135 6.104 13.117 1.00 97.31 97 TYR A O 1
ATOM 763 N N . THR A 1 98 ? -5.862 8.210 13.365 1.00 98.31 98 THR A N 1
ATOM 764 C CA . THR A 1 98 ? -6.843 7.896 14.419 1.00 98.31 98 THR A CA 1
ATOM 765 C C . THR A 1 98 ? -7.907 6.915 13.924 1.00 98.31 98 THR A C 1
ATOM 767 O O . THR A 1 98 ? -8.278 5.992 14.650 1.00 98.31 98 THR A O 1
ATOM 770 N N . LEU A 1 99 ? -8.372 7.061 12.679 1.00 98.31 99 LEU A N 1
ATOM 771 C CA . LEU A 1 99 ? -9.295 6.108 12.060 1.00 98.31 99 LEU A CA 1
ATOM 772 C C . LEU A 1 99 ? -8.671 4.709 11.956 1.00 98.31 99 LEU A C 1
ATOM 774 O O . LEU A 1 99 ? -9.291 3.731 12.374 1.00 98.31 99 LEU A O 1
ATOM 778 N N . LEU A 1 100 ? -7.434 4.596 11.464 1.00 98.12 100 LEU A N 1
ATOM 779 C CA . LEU A 1 100 ? -6.728 3.309 11.396 1.00 98.12 100 LEU A CA 1
ATOM 780 C C . LEU A 1 100 ? -6.514 2.692 12.782 1.00 98.12 100 LEU A C 1
ATOM 782 O O . LEU A 1 100 ? -6.637 1.475 12.937 1.00 98.12 100 LEU A O 1
ATOM 786 N N . GLN A 1 101 ? -6.251 3.516 13.798 1.00 98.25 101 GLN A N 1
ATOM 787 C CA . GLN A 1 101 ? -6.152 3.070 15.186 1.00 98.25 101 GLN A CA 1
ATOM 788 C C . GLN A 1 101 ? -7.489 2.534 15.709 1.00 98.25 101 GLN A C 1
ATOM 790 O O . GLN A 1 101 ? -7.516 1.458 16.304 1.00 98.25 101 GLN A O 1
ATOM 795 N N . ALA A 1 102 ? -8.597 3.229 15.445 1.00 98.25 102 ALA A N 1
ATOM 796 C CA . ALA A 1 102 ? -9.936 2.785 15.832 1.00 98.25 102 ALA A CA 1
ATOM 797 C C . ALA A 1 102 ? -10.347 1.472 15.141 1.00 98.25 102 ALA A C 1
ATOM 799 O O . ALA A 1 102 ? -11.054 0.658 15.733 1.00 98.25 102 ALA A O 1
ATOM 800 N N . LEU A 1 103 ? -9.874 1.245 13.912 1.00 97.94 103 LEU A N 1
ATOM 801 C CA . LEU A 1 103 ? -10.078 0.000 13.167 1.00 97.94 103 LEU A CA 1
ATOM 802 C C . LEU A 1 103 ? -9.112 -1.126 13.576 1.00 97.94 103 LEU A C 1
ATOM 804 O O . LEU A 1 103 ? -9.283 -2.256 13.125 1.00 97.94 103 LEU A O 1
ATOM 808 N N . GLY A 1 104 ? -8.102 -0.844 14.406 1.00 98.06 104 GLY A N 1
ATOM 809 C CA . GLY A 1 104 ? -7.078 -1.821 14.789 1.00 98.06 104 GLY A CA 1
ATOM 81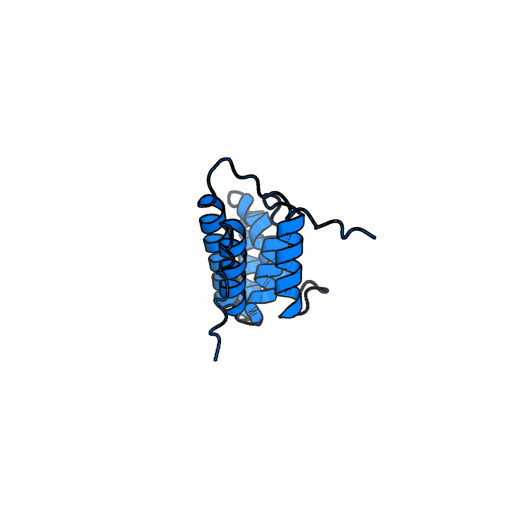0 C C . GLY A 1 104 ? -6.146 -2.222 13.639 1.00 98.06 104 GLY A C 1
ATOM 811 O O . GLY A 1 104 ? -5.635 -3.336 13.632 1.00 98.06 104 GLY A O 1
ATOM 812 N N . LEU A 1 105 ? -5.937 -1.336 12.658 1.00 98.56 105 LEU A N 1
ATOM 813 C CA . LEU A 1 105 ? -5.197 -1.616 11.418 1.00 98.56 105 LEU A CA 1
ATOM 814 C C . LEU A 1 105 ? -3.844 -0.896 11.322 1.00 98.56 105 LEU A C 1
ATOM 816 O O . LEU A 1 105 ? -3.223 -0.896 10.262 1.00 98.56 105 LEU A O 1
ATOM 820 N N . VAL A 1 106 ? -3.361 -0.291 12.410 1.00 98.25 106 VAL A N 1
ATOM 821 C CA . VAL A 1 106 ? -2.069 0.423 12.430 1.00 98.25 106 VAL A CA 1
ATOM 822 C C . VAL A 1 106 ? -0.904 -0.509 12.075 1.00 98.25 106 VAL A C 1
ATOM 824 O O . VAL A 1 106 ? -0.085 -0.166 11.226 1.00 98.25 106 VAL A O 1
ATOM 827 N N . ASP A 1 107 ? -0.863 -1.714 12.645 1.00 98.31 107 ASP A N 1
ATOM 828 C CA . ASP A 1 107 ? 0.195 -2.689 12.341 1.00 98.31 107 ASP A CA 1
ATOM 829 C C . ASP A 1 107 ? 0.144 -3.151 10.877 1.00 98.31 107 ASP A C 1
ATOM 831 O O . ASP A 1 107 ? 1.175 -3.355 10.238 1.00 98.31 107 ASP A O 1
ATOM 835 N N . GLU A 1 108 ? -1.060 -3.278 10.317 1.00 98.38 108 GLU A N 1
ATOM 836 C CA . GLU A 1 108 ? -1.266 -3.658 8.918 1.00 98.38 108 GLU A CA 1
ATOM 837 C C . GLU A 1 108 ? -0.876 -2.526 7.959 1.00 98.38 108 GLU A C 1
ATOM 839 O O . GLU A 1 108 ? -0.296 -2.774 6.903 1.00 98.38 108 GLU A O 1
ATOM 844 N N . MET A 1 109 ? -1.109 -1.269 8.346 1.00 98.19 109 MET A N 1
ATOM 845 C CA . MET A 1 109 ? -0.597 -0.108 7.622 1.00 98.19 109 MET A CA 1
ATOM 846 C C . MET A 1 109 ? 0.937 -0.118 7.589 1.00 98.19 109 MET A C 1
ATOM 848 O O . MET A 1 109 ? 1.516 0.080 6.522 1.00 98.19 109 MET A O 1
ATOM 852 N N . TYR A 1 110 ? 1.609 -0.388 8.714 1.00 98.00 110 TYR A N 1
ATOM 853 C CA . TYR A 1 110 ? 3.074 -0.479 8.733 1.00 98.00 110 TYR A CA 1
ATOM 854 C C . TYR A 1 110 ? 3.595 -1.620 7.858 1.00 98.00 110 TYR A C 1
ATOM 856 O O . TYR A 1 110 ? 4.507 -1.402 7.067 1.00 98.00 110 TYR A O 1
ATOM 864 N N . ARG A 1 111 ? 2.961 -2.799 7.894 1.00 98.25 111 ARG A N 1
ATOM 865 C CA . ARG A 1 111 ? 3.289 -3.906 6.976 1.00 98.25 111 ARG A CA 1
ATOM 866 C C . ARG A 1 111 ? 3.120 -3.515 5.507 1.00 98.25 111 ARG A C 1
ATOM 868 O O . ARG A 1 111 ? 3.934 -3.910 4.674 1.00 98.25 111 ARG A O 1
ATOM 875 N N . ALA A 1 112 ? 2.089 -2.735 5.181 1.00 98.19 112 ALA A N 1
ATOM 876 C CA . ALA A 1 112 ? 1.880 -2.239 3.826 1.00 98.19 112 ALA A CA 1
ATOM 877 C C . ALA A 1 112 ? 2.985 -1.259 3.388 1.00 98.19 112 ALA A C 1
ATOM 879 O O . ALA A 1 112 ? 3.474 -1.344 2.261 1.00 98.19 112 ALA A O 1
ATOM 880 N N . VAL A 1 113 ? 3.424 -0.369 4.284 1.00 97.44 113 VAL A N 1
ATOM 881 C CA . VAL A 1 113 ? 4.555 0.544 4.041 1.00 97.44 113 VAL A CA 1
ATOM 882 C C . VAL A 1 113 ? 5.871 -0.223 3.889 1.00 97.44 113 VAL A C 1
ATOM 884 O O . VAL A 1 113 ? 6.640 0.063 2.967 1.00 97.44 113 VAL A O 1
ATOM 887 N N . ASP A 1 114 ? 6.117 -1.229 4.728 1.00 98.06 114 ASP A N 1
ATOM 888 C CA . ASP A 1 114 ? 7.297 -2.092 4.632 1.00 98.06 114 ASP A CA 1
ATOM 889 C C . ASP A 1 114 ? 7.334 -2.826 3.289 1.00 98.06 114 ASP A C 1
ATOM 891 O O . ASP A 1 114 ? 8.372 -2.857 2.630 1.00 98.06 114 ASP A O 1
ATOM 895 N N . PHE A 1 115 ? 6.196 -3.356 2.829 1.00 98.31 115 PHE A N 1
ATOM 896 C CA . PHE A 1 115 ? 6.096 -3.964 1.503 1.00 98.31 115 PHE A CA 1
ATOM 897 C C . PHE A 1 115 ? 6.485 -2.979 0.393 1.00 98.31 115 PHE A C 1
ATOM 899 O O . PHE A 1 115 ? 7.310 -3.313 -0.459 1.00 98.31 115 PHE A O 1
ATOM 906 N N . MET A 1 116 ? 5.944 -1.755 0.412 1.00 97.88 116 MET A N 1
ATOM 907 C CA . MET A 1 116 ? 6.272 -0.730 -0.589 1.00 97.88 116 MET A CA 1
ATOM 908 C C . MET A 1 116 ? 7.749 -0.320 -0.544 1.00 97.88 116 MET A C 1
ATOM 910 O O . MET A 1 116 ? 8.359 -0.084 -1.588 1.00 97.88 116 MET A O 1
ATOM 914 N N . THR A 1 117 ? 8.339 -0.286 0.651 1.00 96.62 117 THR A N 1
ATOM 915 C CA . THR A 1 117 ? 9.763 0.007 0.851 1.00 96.62 117 THR A CA 1
ATOM 916 C C . THR A 1 117 ? 10.626 -1.081 0.223 1.00 96.62 117 THR A C 1
ATOM 918 O O . THR A 1 117 ? 11.463 -0.786 -0.630 1.00 96.62 117 THR A O 1
ATOM 921 N N . GLN A 1 118 ? 10.362 -2.351 0.542 1.00 96.94 118 GLN A N 1
ATOM 922 C CA . GLN A 1 118 ? 11.123 -3.459 -0.033 1.00 96.94 118 GLN A CA 1
ATOM 923 C C . GLN A 1 118 ? 10.892 -3.598 -1.548 1.00 96.94 118 GLN A C 1
ATOM 925 O O . GLN A 1 118 ? 11.786 -4.025 -2.282 1.00 96.94 118 GLN A O 1
ATOM 930 N N . LEU A 1 119 ? 9.700 -3.258 -2.052 1.00 96.12 119 LEU A N 1
ATOM 931 C CA . LEU A 1 119 ? 9.438 -3.194 -3.490 1.00 96.12 119 LEU A CA 1
ATOM 932 C C . LEU A 1 119 ? 10.345 -2.149 -4.153 1.00 96.12 119 LEU A C 1
ATOM 934 O O . LEU A 1 119 ? 11.038 -2.472 -5.116 1.00 96.12 119 LEU A O 1
ATOM 938 N N . SER A 1 120 ? 10.382 -0.931 -3.608 1.00 94.12 120 SER A N 1
ATOM 939 C CA . SER A 1 120 ? 11.236 0.160 -4.095 1.00 94.12 120 SER A CA 1
ATOM 940 C C . SER A 1 120 ? 12.721 -0.224 -4.093 1.00 94.12 120 SER A C 1
ATOM 942 O O . SER A 1 120 ? 13.405 -0.072 -5.105 1.00 94.12 120 SER A O 1
ATOM 944 N N . GLU A 1 121 ? 13.210 -0.817 -3.001 1.00 93.56 121 GLU A N 1
ATOM 945 C CA . GLU A 1 121 ? 14.599 -1.277 -2.883 1.00 93.56 121 GLU A CA 1
ATOM 946 C C . GLU A 1 121 ? 14.964 -2.324 -3.941 1.00 93.56 121 GLU A C 1
ATOM 948 O O . GLU A 1 121 ? 16.049 -2.270 -4.521 1.00 93.56 121 GLU A O 1
ATOM 953 N N . ARG A 1 122 ? 14.064 -3.272 -4.227 1.00 92.19 122 ARG A N 1
ATOM 954 C CA . ARG A 1 122 ? 14.302 -4.294 -5.257 1.00 92.19 122 ARG A CA 1
ATOM 955 C C . ARG A 1 122 ? 14.275 -3.708 -6.662 1.00 92.19 122 ARG A C 1
ATOM 957 O O . ARG A 1 122 ? 15.085 -4.113 -7.490 1.00 92.19 122 ARG A O 1
ATOM 964 N N . LEU A 1 123 ? 13.388 -2.751 -6.926 1.00 90.81 123 LEU A N 1
ATOM 965 C CA . LEU A 1 123 ? 13.364 -2.037 -8.202 1.00 90.81 123 LEU A CA 1
ATOM 966 C C . LEU A 1 123 ? 14.652 -1.236 -8.417 1.00 90.81 123 LEU A C 1
ATOM 968 O O . LEU A 1 123 ? 15.187 -1.249 -9.519 1.00 90.81 123 LEU A O 1
ATOM 972 N N . ALA A 1 124 ? 15.201 -0.622 -7.367 1.00 89.12 124 ALA A N 1
ATOM 973 C CA . ALA A 1 124 ? 16.476 0.092 -7.435 1.00 89.12 124 ALA A CA 1
ATOM 974 C C . ALA A 1 124 ? 17.692 -0.826 -7.683 1.00 89.12 124 ALA A C 1
ATOM 976 O O . ALA A 1 124 ? 18.732 -0.352 -8.139 1.00 89.12 124 ALA A O 1
ATOM 977 N N . GLN A 1 125 ? 17.584 -2.127 -7.383 1.00 88.00 125 GLN A N 1
ATOM 978 C CA . GLN A 1 125 ? 18.630 -3.125 -7.653 1.00 88.00 125 GLN A CA 1
ATOM 979 C C . GLN A 1 125 ? 18.616 -3.645 -9.097 1.00 88.00 125 GLN A C 1
ATOM 981 O O . GLN A 1 125 ? 19.599 -4.251 -9.528 1.00 88.00 125 GLN A O 1
ATOM 986 N N . LEU A 1 126 ? 17.529 -3.433 -9.846 1.00 84.38 126 LEU A N 1
ATOM 987 C CA . LEU A 1 126 ? 17.525 -3.674 -11.288 1.00 84.38 126 LEU A CA 1
ATOM 988 C C . LEU A 1 126 ? 18.425 -2.609 -11.919 1.00 84.38 126 LEU A C 1
ATOM 990 O O . LEU A 1 126 ? 18.273 -1.422 -11.635 1.00 84.38 126 LEU A O 1
ATOM 994 N N . ALA A 1 127 ? 19.425 -3.043 -12.687 1.00 59.56 127 ALA A N 1
ATOM 995 C CA . ALA A 1 127 ? 20.511 -2.181 -13.138 1.00 59.56 127 ALA A CA 1
ATOM 996 C C . ALA A 1 127 ? 19.981 -0.890 -13.796 1.00 59.56 127 ALA A C 1
ATOM 998 O O . ALA A 1 127 ? 19.035 -0.954 -14.586 1.00 59.56 127 ALA A O 1
ATOM 999 N N . PRO A 1 128 ? 20.590 0.281 -13.520 1.00 55.06 128 PRO A N 1
ATOM 1000 C CA . PRO A 1 128 ? 20.218 1.525 -14.181 1.00 55.06 128 PRO A CA 1
ATOM 1001 C C . PRO A 1 128 ? 20.524 1.401 -15.679 1.00 55.06 128 PRO A C 1
ATOM 1003 O O . PRO A 1 128 ? 21.666 1.563 -16.102 1.00 55.06 128 PRO A O 1
ATOM 1006 N N . GLY A 1 129 ? 19.509 1.058 -16.471 1.00 56.81 129 GLY A N 1
ATOM 1007 C CA . GLY A 1 129 ? 19.649 0.813 -17.906 1.00 56.81 129 GLY A CA 1
ATOM 1008 C C . GLY A 1 129 ? 18.848 -0.366 -18.450 1.00 56.81 129 GLY A C 1
ATOM 1009 O O . GLY A 1 129 ? 18.686 -0.420 -19.663 1.00 56.81 129 GLY A O 1
ATOM 1010 N N . ASP A 1 130 ? 18.308 -1.243 -17.598 1.00 62.06 130 ASP A N 1
ATOM 1011 C CA . ASP A 1 130 ? 17.285 -2.210 -18.005 1.00 62.06 130 ASP A CA 1
ATOM 1012 C C . ASP A 1 130 ? 15.912 -1.571 -17.766 1.00 62.06 130 ASP A C 1
ATOM 1014 O O . ASP A 1 130 ? 15.399 -1.623 -16.641 1.00 62.06 130 ASP A O 1
ATOM 1018 N N . PRO A 1 131 ? 15.311 -0.890 -18.766 1.00 61.84 131 PRO A N 1
ATOM 1019 C CA . PRO A 1 131 ? 13.931 -0.473 -18.635 1.00 61.84 131 PRO A CA 1
ATOM 1020 C C . PRO A 1 131 ? 13.092 -1.692 -18.259 1.00 61.84 131 PRO A C 1
ATOM 1022 O O . PRO A 1 131 ? 13.310 -2.800 -18.747 1.00 61.84 131 PRO A O 1
ATOM 1025 N N . LEU A 1 132 ? 12.119 -1.463 -17.381 1.00 67.44 132 LEU A N 1
ATOM 1026 C CA . LEU A 1 132 ? 11.004 -2.367 -17.123 1.00 67.44 132 LEU A CA 1
ATOM 1027 C C . LEU A 1 132 ? 10.172 -2.487 -18.414 1.00 67.44 132 LEU A C 1
ATOM 1029 O O . LEU A 1 132 ? 9.061 -1.960 -18.514 1.00 67.44 132 LEU A O 1
ATOM 1033 N N . GLU A 1 133 ? 10.752 -3.104 -19.443 1.00 70.81 133 GLU A N 1
ATOM 1034 C CA . GLU A 1 133 ? 10.068 -3.437 -20.678 1.00 70.81 133 GLU A CA 1
ATOM 1035 C C . GLU A 1 133 ? 9.006 -4.465 -20.328 1.00 70.81 133 GLU A C 1
ATOM 1037 O O . GLU A 1 133 ? 9.256 -5.427 -19.596 1.00 70.81 133 GLU A O 1
ATOM 1042 N N . ALA A 1 134 ? 7.795 -4.242 -20.834 1.00 70.38 134 ALA A N 1
ATOM 1043 C CA . ALA A 1 134 ? 6.773 -5.263 -20.748 1.00 70.38 134 ALA A CA 1
ATOM 1044 C C . ALA A 1 134 ? 7.338 -6.556 -21.365 1.00 70.38 134 ALA A C 1
ATOM 1046 O O . ALA A 1 134 ? 8.012 -6.478 -22.402 1.00 70.38 134 ALA A O 1
ATOM 1047 N N . PRO A 1 135 ? 7.081 -7.734 -20.769 1.00 68.94 135 PRO A N 1
ATOM 1048 C CA . PRO A 1 135 ? 7.426 -8.987 -21.418 1.00 68.94 135 PRO A CA 1
ATOM 1049 C C . PRO A 1 135 ? 6.813 -8.957 -22.818 1.00 68.94 135 PRO A C 1
ATOM 1051 O O . PRO A 1 135 ? 5.608 -8.735 -22.958 1.00 6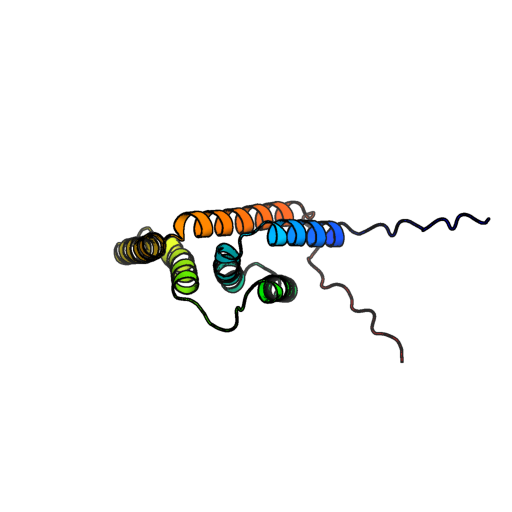8.94 135 PRO A O 1
ATOM 1054 N N . LYS A 1 136 ? 7.652 -9.091 -23.855 1.00 74.25 136 LYS A N 1
ATOM 1055 C CA . LYS A 1 136 ? 7.180 -9.179 -25.238 1.00 74.25 136 LYS A CA 1
ATOM 1056 C C . LYS A 1 136 ? 6.240 -10.371 -25.271 1.00 74.25 136 LYS A C 1
ATOM 1058 O O . LYS A 1 136 ? 6.703 -11.500 -25.140 1.00 74.25 136 LYS A O 1
ATOM 1063 N N . GLY A 1 137 ? 4.936 -10.111 -25.346 1.00 65.94 137 GLY A N 1
ATOM 1064 C CA . GLY A 1 137 ? 3.973 -11.173 -25.566 1.00 65.94 137 GLY A CA 1
ATOM 1065 C C . GLY A 1 137 ? 4.436 -11.901 -26.815 1.00 65.94 137 GLY A C 1
ATOM 1066 O O . GLY A 1 137 ? 4.629 -11.255 -27.846 1.00 65.94 137 GLY A O 1
ATOM 1067 N N . GLU A 1 138 ? 4.710 -13.198 -26.703 1.00 53.91 138 GLU A N 1
ATOM 1068 C CA . GLU A 1 138 ? 4.799 -14.046 -27.881 1.00 53.91 138 GLU A CA 1
ATOM 1069 C C . GLU A 1 138 ? 3.459 -13.852 -28.593 1.00 53.91 138 GLU A C 1
ATOM 1071 O O . GLU A 1 138 ? 2.414 -14.296 -28.116 1.00 53.91 138 GLU A O 1
ATOM 1076 N N . GLU A 1 139 ? 3.461 -13.047 -29.658 1.00 54.97 139 GLU A N 1
ATOM 1077 C CA . GLU A 1 139 ? 2.359 -12.988 -30.602 1.00 54.97 139 GLU A CA 1
ATOM 1078 C C . GLU A 1 139 ? 2.298 -14.382 -31.210 1.00 54.97 139 GLU A C 1
ATOM 1080 O O . GLU A 1 139 ? 2.998 -14.691 -32.178 1.00 54.97 139 GLU A O 1
ATOM 1085 N N . ASP A 1 140 ? 1.540 -15.256 -30.547 1.00 54.00 140 ASP A N 1
ATOM 1086 C CA . ASP A 1 140 ? 1.340 -16.626 -30.968 1.00 54.00 140 ASP A CA 1
ATOM 1087 C C . ASP A 1 140 ? 0.857 -16.590 -32.412 1.00 54.00 140 ASP A C 1
ATOM 1089 O O . ASP A 1 140 ? -0.218 -16.082 -32.756 1.00 54.00 140 ASP A O 1
ATOM 1093 N N . SER A 1 141 ? 1.753 -17.084 -33.258 1.00 49.50 141 SER A N 1
ATOM 1094 C CA . SER A 1 141 ? 1.576 -17.235 -34.684 1.00 49.50 141 SER A CA 1
ATOM 1095 C C . SER A 1 141 ? 0.344 -18.104 -34.915 1.00 49.50 141 SER A C 1
ATOM 1097 O O . SER A 1 141 ? 0.307 -19.264 -34.505 1.00 49.50 141 SER A O 1
ATOM 1099 N N . LYS A 1 142 ? -0.677 -17.512 -35.538 1.00 55.62 142 LYS A N 1
ATOM 1100 C CA . LYS A 1 142 ? -1.790 -18.256 -36.136 1.00 55.62 142 LYS A 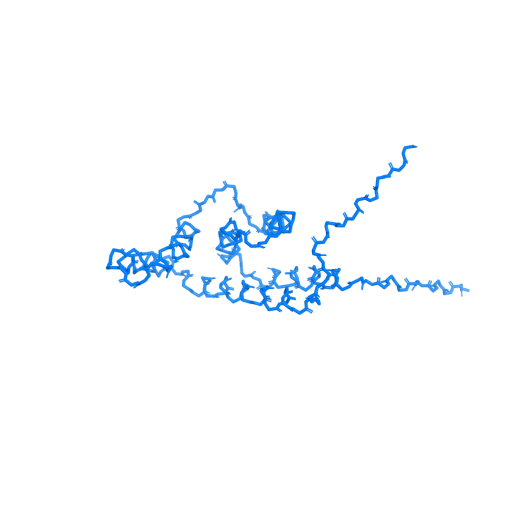CA 1
ATOM 1101 C C . LYS A 1 142 ? -1.319 -19.095 -37.316 1.00 55.62 142 LYS A C 1
ATOM 1103 O O . LYS A 1 142 ? -0.430 -18.615 -38.054 1.00 55.62 142 LYS A O 1
#

pLDDT: mean 88.9, std 14.09, range [49.5, 98.56]

Sequence (142 aa):
MKQRDIARVDSGPFDLLLRRVRGDMDALSLASVPLVGALVSGETALPAWFRDWLLGELGRRAPLEEVSPAAEAVMRLREFGRYATMDFALQEVESQYTLLQALGLVDEMYRAVDFMTQLSERLAQLAPGDPLEAPKGEEDSK

Foldseek 3Di:
DDDPPPPPPPQDLVSVLVVVLLVLLVVADLLLLLLLLLVLVLDPVDDPVVSVVSNVSSCVSDPNVDNDLLSVLSNLLVVLVVVCVDPVSVVSNVVSCVVCVVVVCNVSNVSSVVSVVVSVVSVVVPDPPPPPDDPPPPPPDD

Radius of gyration: 18.85 Å; chains: 1; bounding box: 35×68×52 Å

Secondary structure (DSSP, 8-state):
------------HHHHHHHHHHHHHHHS-TTHHHHHHHHHHH-SSS-HHHHHHHHHHHHTTS--SS--HHHHHHHHHHHHHTTTTSHHHHHHHHHHHHHHHHTT-HHHHHHHHHHHHHHHHHHHHS-TT---PPP-------